Protein AF-A0A7Y2EYP4-F1 (afdb_monomer_lite)

Radius of gyration: 12.14 Å; chains: 1; bounding box: 28×26×32 Å

pLDDT: mean 95.09, std 4.99, range [69.5, 98.75]

Secondary structure (DSSP, 8-state):
-TGGGT--SHHHHHHS-HHHHHHHHHHT-HHHHT---TTHHHHHHHHHTT-HHHHHHHHHHEETTEEP-

Sequence (69 aa):
HLNNAGINTYAELAAASLETIQGVLDAAGPRYAALNPGTWAEQAALARDDKWDELKKLQGELDGGKRKS

Foldseek 3Di:
DCVVVVNDALVSLLVDDQVSVLVVQVVVDDVSNPQRCPCVSVLSVCVVVVVVVVSVVVVVCDDRRHGDD

Structure (mmCIF, N/CA/C/O backbone):
data_AF-A0A7Y2EYP4-F1
#
_entry.id   AF-A0A7Y2EYP4-F1
#
loop_
_atom_site.group_PDB
_atom_site.id
_atom_site.type_symbol
_atom_site.label_atom_id
_atom_site.label_alt_id
_atom_site.label_comp_id
_atom_site.label_asym_id
_atom_site.label_entity_id
_atom_site.label_seq_id
_atom_site.pdbx_PDB_ins_code
_atom_site.Cartn_x
_atom_site.Cartn_y
_atom_site.Cartn_z
_atom_site.occupancy
_atom_site.B_iso_or_equiv
_atom_site.auth_seq_id
_atom_site.auth_comp_id
_atom_site.auth_asym_id
_atom_site.auth_atom_id
_atom_site.pdbx_PDB_model_num
ATOM 1 N N . HIS A 1 1 ? 3.622 5.409 -9.088 1.00 93.81 1 HIS A N 1
ATOM 2 C CA . HIS A 1 1 ? 4.946 5.041 -8.543 1.00 93.81 1 HIS A CA 1
ATOM 3 C C . HIS A 1 1 ? 5.018 3.561 -8.208 1.00 93.81 1 HIS A C 1
ATOM 5 O O . HIS A 1 1 ? 5.852 2.905 -8.806 1.00 93.81 1 HIS A O 1
ATOM 11 N N . LEU A 1 2 ? 4.108 3.018 -7.387 1.00 95.44 2 LEU A N 1
ATOM 12 C CA . LEU A 1 2 ? 4.037 1.570 -7.120 1.00 95.44 2 LEU A CA 1
ATOM 13 C C . LEU A 1 2 ? 3.912 0.710 -8.391 1.00 95.44 2 LEU A C 1
ATOM 15 O O . LEU A 1 2 ? 4.739 -0.171 -8.592 1.00 95.44 2 LEU A O 1
ATOM 19 N N . ASN A 1 3 ? 2.999 1.048 -9.308 1.00 96.75 3 ASN A N 1
ATOM 20 C CA . ASN A 1 3 ? 2.861 0.322 -10.582 1.00 96.75 3 ASN A CA 1
ATOM 21 C C . ASN A 1 3 ? 4.157 0.339 -11.413 1.00 96.75 3 ASN A C 1
ATOM 23 O O . ASN A 1 3 ? 4.567 -0.677 -11.962 1.00 96.75 3 ASN A O 1
ATOM 27 N N . ASN A 1 4 ? 4.854 1.482 -11.446 1.00 95.94 4 ASN A N 1
ATOM 28 C CA . ASN A 1 4 ? 6.140 1.607 -12.143 1.00 95.94 4 ASN A CA 1
ATOM 29 C C . ASN A 1 4 ? 7.248 0.774 -11.474 1.00 95.94 4 ASN A C 1
ATOM 31 O O . ASN A 1 4 ? 8.236 0.455 -12.124 1.00 95.94 4 ASN A O 1
ATOM 35 N N . ALA A 1 5 ? 7.089 0.442 -10.191 1.00 95.19 5 ALA A N 1
ATOM 36 C CA . ALA A 1 5 ? 7.964 -0.451 -9.439 1.00 95.19 5 ALA A CA 1
ATOM 37 C C . ALA A 1 5 ? 7.507 -1.923 -9.495 1.00 95.19 5 ALA A C 1
ATOM 39 O O . ALA A 1 5 ? 8.035 -2.753 -8.762 1.00 95.19 5 ALA A O 1
ATOM 40 N N . GLY A 1 6 ? 6.526 -2.256 -10.344 1.00 96.62 6 GLY A N 1
ATOM 41 C CA . GLY A 1 6 ? 6.032 -3.622 -10.527 1.00 96.62 6 GLY A CA 1
ATOM 42 C C . GLY A 1 6 ? 4.943 -4.055 -9.543 1.00 96.62 6 GLY A C 1
ATOM 43 O O . GLY A 1 6 ? 4.474 -5.181 -9.640 1.00 96.62 6 GLY A O 1
ATOM 44 N N . ILE A 1 7 ? 4.502 -3.181 -8.636 1.00 98.25 7 ILE A N 1
ATOM 45 C CA . ILE A 1 7 ? 3.407 -3.468 -7.700 1.00 98.25 7 ILE A CA 1
ATOM 46 C C . ILE A 1 7 ? 2.101 -2.981 -8.336 1.00 98.25 7 ILE A C 1
ATOM 48 O O . ILE A 1 7 ? 1.760 -1.802 -8.237 1.00 98.25 7 ILE A O 1
ATOM 52 N N . ASN A 1 8 ? 1.397 -3.874 -9.029 1.00 98.00 8 ASN A N 1
ATOM 53 C CA . ASN A 1 8 ? 0.210 -3.577 -9.838 1.00 98.00 8 ASN A CA 1
ATOM 54 C C . ASN A 1 8 ? -1.088 -4.154 -9.256 1.00 98.00 8 ASN A C 1
ATOM 56 O O . ASN A 1 8 ? -2.178 -3.755 -9.662 1.00 98.00 8 ASN A O 1
ATOM 60 N N . THR A 1 9 ? -0.984 -5.085 -8.313 1.00 98.44 9 THR A N 1
ATOM 61 C CA . THR A 1 9 ? -2.112 -5.801 -7.715 1.00 98.44 9 THR A CA 1
ATOM 62 C C . THR A 1 9 ? -2.087 -5.717 -6.192 1.00 98.44 9 THR A C 1
ATOM 64 O O . THR A 1 9 ? -1.043 -5.502 -5.571 1.00 98.44 9 THR A O 1
ATOM 67 N N . TYR A 1 10 ? -3.242 -5.957 -5.563 1.00 98.19 10 TYR A N 1
ATOM 68 C CA . TYR A 1 10 ? -3.311 -6.104 -4.108 1.00 98.19 10 TYR A CA 1
ATOM 69 C C . TYR A 1 10 ? -2.455 -7.268 -3.603 1.00 98.19 10 TYR A C 1
ATOM 71 O O . TYR A 1 10 ? -1.869 -7.163 -2.533 1.00 98.19 10 TYR A O 1
ATOM 79 N N . ALA A 1 11 ? -2.319 -8.345 -4.382 1.00 98.44 11 ALA A N 1
ATOM 80 C CA . ALA A 1 11 ? -1.461 -9.469 -4.025 1.00 98.44 11 ALA A CA 1
ATOM 81 C C . ALA A 1 11 ? 0.023 -9.079 -3.972 1.00 98.44 11 ALA A C 1
ATOM 83 O O . ALA A 1 11 ? 0.708 -9.422 -3.011 1.00 98.44 11 ALA A O 1
ATOM 84 N N . GLU A 1 12 ? 0.505 -8.326 -4.961 1.00 98.62 12 GLU A N 1
ATOM 85 C CA . GLU A 1 12 ? 1.886 -7.830 -4.981 1.00 98.62 12 GLU A CA 1
ATOM 86 C C . GLU A 1 12 ? 2.135 -6.823 -3.856 1.00 98.62 12 GLU A C 1
ATOM 88 O O . GLU A 1 12 ? 3.164 -6.895 -3.190 1.00 98.62 12 GLU A O 1
ATOM 93 N N . LEU A 1 13 ? 1.183 -5.921 -3.587 1.00 98.50 13 LEU A N 1
ATOM 94 C CA . LEU A 1 13 ? 1.320 -4.956 -2.492 1.00 98.50 13 LEU A CA 1
ATOM 95 C C . LEU A 1 13 ? 1.275 -5.637 -1.117 1.00 98.50 13 LEU A C 1
ATOM 97 O O . LEU A 1 13 ? 2.013 -5.241 -0.221 1.00 98.50 13 LEU A O 1
ATOM 101 N N . ALA A 1 14 ? 0.455 -6.677 -0.955 1.00 98.44 14 ALA A N 1
ATOM 102 C CA . ALA A 1 14 ? 0.385 -7.473 0.268 1.00 98.44 14 ALA A CA 1
ATOM 103 C C . ALA A 1 14 ? 1.671 -8.268 0.537 1.00 98.44 14 ALA A C 1
ATOM 105 O O . ALA A 1 14 ? 1.998 -8.536 1.691 1.00 98.44 14 ALA A O 1
ATOM 106 N N . ALA A 1 15 ? 2.388 -8.659 -0.520 1.00 98.25 15 ALA A N 1
ATOM 107 C CA . ALA A 1 15 ? 3.657 -9.376 -0.425 1.00 98.25 15 ALA A CA 1
ATOM 108 C C . ALA A 1 15 ? 4.877 -8.444 -0.303 1.00 98.25 15 ALA A C 1
ATOM 110 O O . ALA A 1 15 ? 5.958 -8.897 0.077 1.00 98.25 15 ALA A O 1
ATOM 111 N N . ALA A 1 16 ? 4.730 -7.159 -0.634 1.00 98.06 16 ALA A N 1
ATOM 112 C CA . ALA A 1 16 ? 5.812 -6.190 -0.563 1.00 98.06 16 ALA A CA 1
ATOM 113 C C . ALA A 1 16 ? 6.180 -5.865 0.893 1.00 98.06 16 ALA A C 1
ATOM 115 O O . ALA A 1 16 ? 5.319 -5.692 1.758 1.00 98.06 16 ALA A O 1
ATOM 116 N N . SER A 1 17 ? 7.479 -5.733 1.163 1.00 97.44 17 SER A N 1
ATOM 117 C CA . SER A 1 17 ? 7.949 -5.288 2.472 1.00 97.44 17 SER A CA 1
ATOM 118 C C . SER A 1 17 ? 7.725 -3.785 2.648 1.00 97.44 17 SER A C 1
ATOM 120 O O . SER A 1 17 ? 7.672 -3.020 1.680 1.00 97.44 17 SER A O 1
ATOM 122 N N . LEU A 1 18 ? 7.655 -3.344 3.907 1.00 96.31 18 LEU A N 1
ATOM 123 C CA . LEU A 1 18 ? 7.595 -1.920 4.234 1.00 96.31 18 LEU A CA 1
ATOM 124 C C . LEU A 1 18 ? 8.764 -1.142 3.611 1.00 96.31 18 LEU A C 1
ATOM 126 O O . LEU A 1 18 ? 8.558 -0.062 3.066 1.00 96.31 18 LEU A O 1
ATOM 130 N N . GLU A 1 19 ? 9.971 -1.709 3.656 1.00 96.69 19 GLU A N 1
ATOM 131 C CA . GLU A 1 19 ? 11.176 -1.115 3.073 1.00 96.69 19 GLU A CA 1
ATOM 132 C C . GLU A 1 19 ? 11.039 -0.924 1.559 1.00 96.69 19 GLU A C 1
ATOM 134 O O . GLU A 1 19 ? 11.328 0.155 1.048 1.00 96.69 19 GLU A O 1
ATOM 139 N N . THR A 1 20 ? 10.533 -1.933 0.840 1.00 97.25 20 THR A N 1
ATOM 140 C CA . THR A 1 20 ? 10.299 -1.829 -0.604 1.00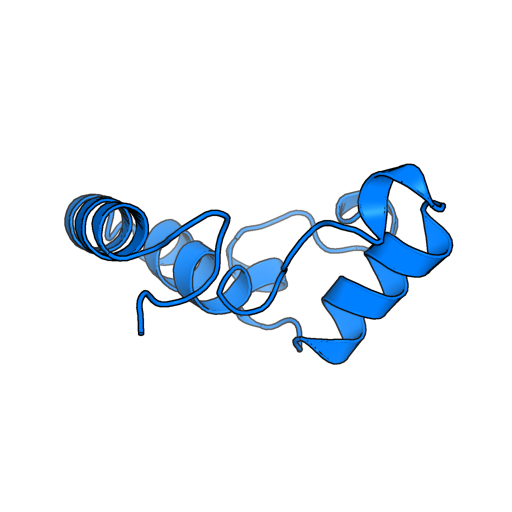 97.25 20 THR A CA 1
ATOM 141 C C . THR A 1 20 ? 9.306 -0.717 -0.921 1.00 97.25 20 THR A C 1
ATOM 143 O O . THR A 1 20 ? 9.569 0.110 -1.792 1.00 97.25 20 THR A O 1
ATOM 146 N N 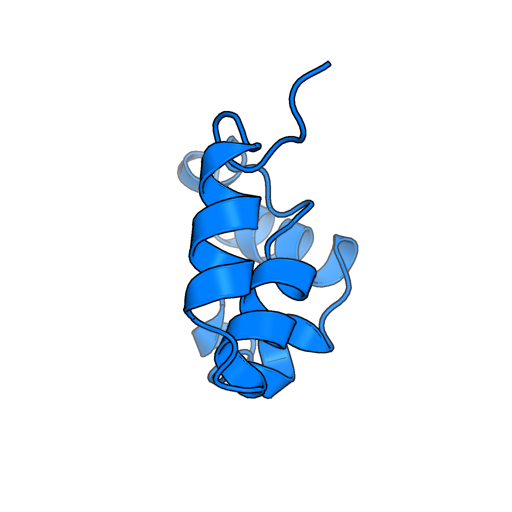. ILE A 1 21 ? 8.178 -0.661 -0.207 1.00 97.19 21 ILE A N 1
ATOM 147 C CA . ILE A 1 21 ? 7.155 0.365 -0.438 1.00 97.19 21 ILE A CA 1
ATOM 148 C C . ILE A 1 21 ? 7.729 1.754 -0.137 1.00 97.19 21 ILE A C 1
ATOM 150 O O . ILE A 1 21 ? 7.585 2.658 -0.959 1.00 97.19 21 ILE A O 1
ATOM 154 N N . GLN A 1 22 ? 8.419 1.921 0.995 1.00 96.00 22 GLN A N 1
ATOM 155 C CA . GLN A 1 22 ? 9.034 3.192 1.377 1.00 96.00 22 GLN A CA 1
ATOM 156 C C . GLN A 1 22 ? 10.077 3.644 0.348 1.00 96.00 22 GLN A C 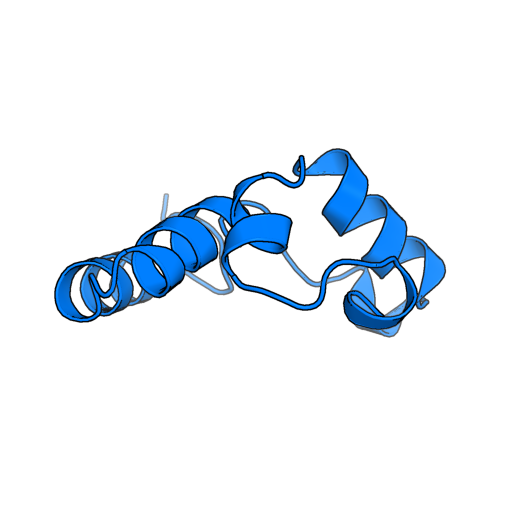1
ATOM 158 O O . GLN A 1 22 ? 10.015 4.783 -0.105 1.00 96.00 22 GLN A O 1
ATOM 163 N N . GLY A 1 23 ? 10.950 2.746 -0.119 1.00 96.12 23 GLY A N 1
ATOM 164 C CA . GLY A 1 23 ? 11.947 3.061 -1.145 1.00 96.12 23 GLY A CA 1
ATOM 165 C C . GLY A 1 23 ? 11.328 3.547 -2.460 1.00 96.12 23 GLY A C 1
ATOM 166 O O . GLY A 1 23 ? 11.849 4.467 -3.094 1.00 96.12 23 GLY A O 1
ATOM 167 N N . VAL A 1 24 ? 10.170 3.002 -2.851 1.00 96.81 24 VAL A N 1
ATOM 168 C CA . VAL A 1 24 ? 9.421 3.487 -4.024 1.00 96.81 24 VAL A CA 1
ATOM 169 C C . VAL A 1 24 ? 8.859 4.894 -3.799 1.00 96.81 24 VAL A C 1
ATOM 171 O O . VAL A 1 24 ? 8.862 5.702 -4.730 1.00 96.81 24 VAL A O 1
ATOM 174 N N . LEU A 1 25 ? 8.368 5.202 -2.595 1.00 95.88 25 LEU A N 1
ATOM 175 C CA . LEU A 1 25 ? 7.851 6.534 -2.255 1.00 95.88 25 LEU A CA 1
ATOM 176 C C . LEU A 1 25 ? 8.976 7.572 -2.171 1.00 95.88 25 LEU A C 1
ATOM 178 O O . LEU A 1 25 ? 8.819 8.679 -2.682 1.00 95.88 25 LEU A O 1
ATOM 182 N N . ASP A 1 26 ? 10.125 7.204 -1.616 1.00 95.06 26 ASP A N 1
ATOM 183 C CA . ASP A 1 26 ? 11.287 8.085 -1.515 1.00 95.06 26 ASP A CA 1
ATOM 184 C C . ASP A 1 26 ? 11.825 8.437 -2.912 1.00 95.06 26 ASP A C 1
ATOM 186 O O . ASP A 1 26 ? 12.028 9.612 -3.232 1.00 95.06 26 ASP A O 1
ATOM 190 N N . ALA A 1 27 ? 11.945 7.441 -3.800 1.00 94.69 27 ALA A N 1
ATOM 191 C CA . ALA A 1 27 ? 12.342 7.642 -5.197 1.00 94.69 27 ALA A CA 1
ATOM 192 C C . ALA A 1 27 ? 11.315 8.452 -6.011 1.00 94.69 27 ALA A C 1
ATOM 194 O O . ALA A 1 27 ? 11.656 9.087 -7.010 1.00 94.69 27 ALA A O 1
ATOM 195 N N . ALA A 1 28 ? 10.047 8.451 -5.594 1.00 95.00 28 ALA A N 1
ATOM 196 C CA . ALA A 1 28 ? 8.978 9.224 -6.218 1.00 95.00 28 ALA A CA 1
ATOM 197 C C . ALA A 1 28 ? 9.022 10.729 -5.881 1.00 95.00 28 ALA A C 1
ATOM 199 O O . ALA A 1 28 ? 8.315 11.529 -6.513 1.00 95.00 28 ALA A O 1
ATOM 200 N N . GLY A 1 29 ? 9.848 11.111 -4.903 1.00 93.19 29 GLY A N 1
ATOM 201 C CA . GLY A 1 29 ? 10.138 12.487 -4.526 1.00 93.19 29 GLY A CA 1
ATOM 202 C C . GLY A 1 29 ? 9.454 12.954 -3.233 1.00 93.19 29 GLY A C 1
ATOM 203 O O . GLY A 1 29 ? 8.563 12.291 -2.696 1.00 93.19 29 GLY A O 1
ATOM 204 N N . PRO A 1 30 ? 9.816 14.156 -2.747 1.00 91.81 30 PRO A N 1
ATOM 205 C CA . PRO A 1 30 ? 9.506 14.630 -1.392 1.00 91.81 30 PRO A CA 1
ATOM 206 C C . PRO A 1 30 ? 8.009 14.737 -1.077 1.00 91.81 30 PRO A C 1
ATOM 208 O O . PRO A 1 30 ? 7.618 14.653 0.083 1.00 91.81 30 PRO A O 1
ATOM 211 N N . ARG A 1 31 ? 7.151 14.860 -2.097 1.00 91.81 31 ARG A N 1
ATOM 212 C CA . ARG A 1 31 ? 5.688 14.859 -1.925 1.00 91.81 31 ARG A CA 1
ATOM 213 C C . ARG A 1 31 ? 5.129 13.539 -1.380 1.00 91.81 31 ARG A C 1
ATOM 215 O O . ARG A 1 31 ? 4.036 13.545 -0.827 1.00 91.81 31 ARG A O 1
ATOM 222 N N . TYR A 1 32 ? 5.844 12.425 -1.549 1.00 91.25 32 TYR A N 1
ATOM 223 C CA . TYR A 1 32 ? 5.417 11.101 -1.085 1.00 91.25 32 TYR A CA 1
ATOM 224 C C . TYR A 1 32 ? 6.145 10.644 0.180 1.00 91.25 32 TYR A C 1
ATOM 226 O O . TYR A 1 32 ? 5.638 9.766 0.870 1.00 91.25 32 TYR A O 1
ATOM 234 N N . ALA A 1 33 ? 7.273 11.271 0.522 1.00 80.81 33 ALA A N 1
ATOM 235 C CA . ALA A 1 33 ? 8.075 10.928 1.698 1.00 80.81 33 ALA A CA 1
ATOM 236 C C . ALA A 1 33 ? 7.318 11.104 3.031 1.00 80.81 33 ALA A C 1
ATOM 238 O O . ALA A 1 33 ? 7.646 10.463 4.023 1.00 80.81 33 ALA A O 1
ATOM 239 N N . ALA A 1 34 ? 6.290 11.962 3.062 1.00 85.06 34 ALA A N 1
ATOM 240 C CA . ALA A 1 34 ? 5.451 12.172 4.243 1.00 85.06 34 ALA A CA 1
ATOM 241 C C . ALA A 1 34 ? 4.335 11.120 4.418 1.00 85.06 34 ALA A C 1
ATOM 243 O O . ALA A 1 34 ? 3.671 11.104 5.457 1.00 85.06 34 ALA A O 1
ATOM 244 N N . LEU A 1 35 ? 4.091 10.262 3.418 1.00 91.38 35 LEU A N 1
ATOM 245 C CA . LEU A 1 35 ? 3.114 9.179 3.532 1.00 91.38 35 LEU A CA 1
ATOM 246 C C . LEU A 1 35 ? 3.633 8.098 4.483 1.00 91.38 35 LEU A C 1
ATOM 248 O O . LEU A 1 35 ? 4.829 7.834 4.541 1.00 91.38 35 LEU A O 1
ATOM 252 N N . ASN A 1 36 ? 2.725 7.443 5.207 1.00 92.12 36 ASN A N 1
ATOM 253 C CA . ASN A 1 36 ? 3.070 6.303 6.048 1.00 92.12 36 ASN A CA 1
ATOM 254 C C . ASN A 1 36 ? 2.559 4.993 5.418 1.00 92.12 36 ASN A C 1
ATOM 256 O O . ASN A 1 36 ? 1.359 4.712 5.504 1.00 92.12 36 ASN A O 1
ATOM 260 N N . PRO A 1 37 ? 3.443 4.183 4.808 1.00 95.69 37 PRO A N 1
ATOM 261 C CA . PRO A 1 37 ? 3.064 2.907 4.210 1.00 95.69 37 PRO A CA 1
ATOM 262 C C . PRO A 1 37 ? 2.968 1.738 5.204 1.00 95.69 37 PRO A C 1
ATOM 264 O O . PRO A 1 37 ? 2.725 0.608 4.786 1.00 95.69 37 PRO A O 1
ATOM 267 N N . GLY A 1 38 ? 3.129 1.977 6.512 1.00 95.75 38 GLY A N 1
ATOM 268 C CA . GLY A 1 38 ? 3.268 0.944 7.549 1.00 95.75 38 GLY A CA 1
ATOM 269 C C . GLY A 1 38 ? 2.145 -0.093 7.606 1.00 95.75 38 GLY A C 1
ATOM 270 O O . GLY A 1 38 ? 2.368 -1.211 8.057 1.00 95.75 38 GLY A O 1
ATOM 271 N N . THR A 1 39 ? 0.949 0.256 7.134 1.00 97.25 39 THR A N 1
ATOM 272 C CA . THR A 1 39 ? -0.226 -0.632 7.109 1.00 97.25 39 THR A CA 1
ATOM 273 C C . THR A 1 39 ? -0.701 -0.966 5.698 1.00 97.25 39 THR A C 1
ATOM 275 O O . THR A 1 39 ? -1.716 -1.636 5.536 1.00 97.25 39 THR A O 1
ATOM 278 N N . TRP A 1 40 ? -0.002 -0.516 4.653 1.00 97.62 40 TRP A N 1
ATOM 279 C CA . TRP A 1 40 ? -0.470 -0.689 3.275 1.00 97.62 40 TRP A CA 1
ATOM 280 C C . TRP A 1 40 ? -0.479 -2.154 2.846 1.00 97.62 40 TRP A C 1
ATOM 282 O O . TRP A 1 40 ? -1.443 -2.582 2.219 1.00 97.62 40 TRP A O 1
ATOM 292 N N . ALA A 1 41 ? 0.541 -2.931 3.222 1.00 97.94 41 ALA A N 1
ATOM 293 C CA . ALA A 1 41 ? 0.591 -4.362 2.921 1.00 97.94 41 ALA A CA 1
ATOM 294 C C . ALA A 1 41 ? -0.556 -5.133 3.602 1.00 97.94 41 ALA A C 1
ATOM 296 O O . ALA A 1 41 ? -1.204 -5.969 2.981 1.00 97.94 41 ALA A O 1
ATOM 297 N N . GLU A 1 42 ? -0.871 -4.800 4.856 1.00 98.12 42 GLU A N 1
ATOM 298 C CA . GLU A 1 42 ? -1.992 -5.394 5.596 1.00 98.12 42 GLU A CA 1
ATOM 299 C C . GLU A 1 42 ? -3.343 -5.033 4.967 1.00 98.12 42 GLU A C 1
ATOM 301 O O . GLU A 1 42 ? -4.171 -5.906 4.716 1.00 98.12 42 GLU A O 1
ATOM 306 N N . GLN A 1 43 ? -3.544 -3.756 4.631 1.00 98.38 43 GLN A N 1
ATOM 307 C CA . GLN A 1 43 ? -4.744 -3.304 3.926 1.00 98.38 43 GLN A CA 1
ATOM 308 C C . GLN A 1 43 ? -4.893 -3.995 2.562 1.00 98.38 43 GLN A C 1
ATOM 310 O O . GLN A 1 43 ? -5.991 -4.406 2.189 1.00 98.38 43 GLN A O 1
ATOM 315 N N . ALA A 1 44 ? -3.790 -4.165 1.831 1.00 98.50 44 ALA A N 1
ATOM 316 C CA . ALA A 1 44 ? -3.780 -4.866 0.555 1.00 98.50 44 ALA A CA 1
ATOM 317 C C . ALA A 1 44 ? -4.078 -6.362 0.709 1.00 98.50 44 ALA A C 1
ATOM 319 O O . ALA A 1 44 ? -4.765 -6.920 -0.139 1.00 98.50 44 ALA A O 1
ATOM 320 N N . ALA A 1 45 ? -3.628 -7.008 1.789 1.00 98.75 45 ALA A N 1
ATOM 321 C CA . ALA A 1 45 ? -3.960 -8.404 2.065 1.00 98.75 45 ALA A CA 1
ATOM 322 C C . ALA A 1 45 ? -5.472 -8.584 2.264 1.00 98.75 45 ALA A C 1
ATOM 324 O O . ALA A 1 45 ? -6.065 -9.485 1.677 1.00 98.75 45 ALA A O 1
ATOM 325 N N . LEU A 1 46 ? -6.112 -7.676 3.009 1.00 98.69 46 LEU A N 1
ATOM 326 C CA . LEU A 1 46 ? -7.566 -7.692 3.194 1.00 98.69 46 LEU A CA 1
ATOM 327 C C . LEU A 1 46 ? -8.312 -7.450 1.876 1.00 98.69 46 LEU A C 1
ATOM 329 O O . LEU A 1 46 ? -9.279 -8.148 1.588 1.00 98.69 46 LEU A O 1
ATOM 333 N N . ALA A 1 47 ? -7.8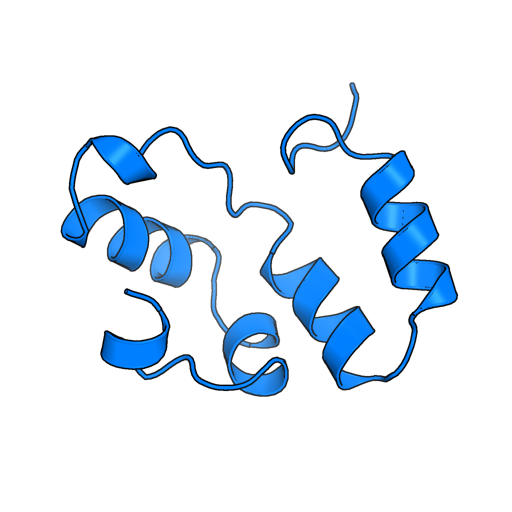45 -6.505 1.056 1.00 98.44 47 ALA A N 1
ATOM 334 C CA . ALA A 1 47 ? -8.428 -6.240 -0.260 1.00 98.44 47 ALA A CA 1
ATOM 335 C C . ALA A 1 47 ? -8.254 -7.420 -1.236 1.00 98.44 47 ALA A C 1
ATOM 337 O O . ALA A 1 47 ? -9.177 -7.746 -1.974 1.00 98.44 47 ALA A O 1
ATOM 338 N N . ARG A 1 48 ? -7.089 -8.082 -1.230 1.00 98.50 48 ARG A N 1
ATOM 339 C CA . ARG A 1 48 ? -6.814 -9.291 -2.028 1.00 98.50 48 ARG A CA 1
ATOM 340 C C . ARG A 1 48 ? -7.777 -10.427 -1.682 1.00 98.50 48 ARG A C 1
ATOM 342 O O . ARG A 1 48 ? -8.170 -11.170 -2.573 1.00 98.50 48 ARG A O 1
ATOM 349 N N . ASP A 1 49 ? -8.118 -10.555 -0.404 1.00 98.50 49 ASP A N 1
ATOM 350 C CA . ASP A 1 49 ? -8.937 -11.642 0.138 1.00 98.50 49 ASP A CA 1
ATOM 351 C C . ASP A 1 49 ? -10.443 -11.303 0.171 1.00 98.50 49 ASP A C 1
ATOM 353 O O . ASP A 1 49 ? -11.211 -12.005 0.827 1.00 98.50 49 ASP A O 1
ATOM 357 N N . ASP A 1 50 ? -10.870 -10.217 -0.489 1.00 98.31 50 ASP A N 1
ATOM 358 C CA . ASP A 1 50 ? -12.253 -9.710 -0.502 1.00 98.31 50 ASP A CA 1
ATOM 359 C C . ASP A 1 50 ? -12.848 -9.418 0.896 1.00 98.31 50 ASP A C 1
ATOM 361 O O . ASP A 1 50 ? -14.064 -9.395 1.107 1.00 98.31 50 ASP A O 1
ATOM 365 N N . LYS A 1 51 ? -11.990 -9.126 1.880 1.00 98.56 51 LYS A N 1
ATOM 366 C CA . LYS A 1 51 ? -12.356 -8.840 3.278 1.00 98.56 51 LYS A CA 1
ATOM 367 C C . LYS A 1 51 ? -12.669 -7.360 3.497 1.00 98.56 51 LYS A C 1
ATOM 369 O O . LYS A 1 51 ? -12.068 -6.686 4.336 1.00 98.56 51 LYS A O 1
ATOM 374 N N . TRP A 1 52 ? -13.625 -6.835 2.738 1.00 98.06 52 TRP A N 1
ATOM 375 C CA . TRP A 1 52 ? -13.945 -5.403 2.706 1.00 98.06 52 TRP A CA 1
ATOM 376 C C . TRP A 1 52 ? -14.431 -4.840 4.052 1.00 98.06 52 TRP A C 1
ATOM 378 O O . TRP A 1 52 ? -14.075 -3.715 4.409 1.00 98.06 52 TRP A O 1
ATOM 388 N N . ASP A 1 53 ? -15.173 -5.626 4.837 1.00 98.44 53 ASP A N 1
ATOM 389 C CA . ASP A 1 53 ? -15.624 -5.217 6.175 1.00 98.44 53 ASP A CA 1
ATOM 390 C C . ASP A 1 53 ? -14.461 -5.126 7.177 1.00 98.44 53 ASP A C 1
ATOM 392 O O . ASP A 1 53 ? -14.365 -4.162 7.942 1.00 98.44 53 ASP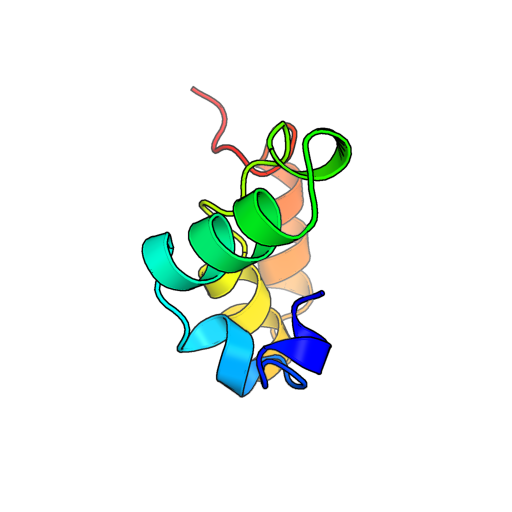 A O 1
ATOM 396 N N . GLU A 1 54 ? -13.537 -6.092 7.143 1.00 98.31 54 GLU A N 1
ATOM 397 C CA . GLU A 1 54 ? -12.321 -6.078 7.968 1.00 98.31 54 GLU A CA 1
ATOM 398 C C . GLU A 1 54 ? -11.411 -4.910 7.568 1.00 98.31 54 GLU A C 1
ATOM 400 O O . GLU A 1 54 ? -10.896 -4.205 8.436 1.00 98.31 54 GLU A O 1
ATOM 405 N N . LEU A 1 55 ? -11.272 -4.649 6.261 1.00 98.31 55 LEU A N 1
ATOM 406 C CA . LEU A 1 55 ? -10.514 -3.511 5.744 1.00 98.31 55 LEU A CA 1
ATOM 407 C C . LEU A 1 55 ? -11.088 -2.187 6.249 1.00 98.31 55 LEU A C 1
ATOM 409 O O . LEU A 1 55 ? -10.344 -1.333 6.733 1.00 98.31 55 LEU A O 1
ATOM 413 N N . LYS A 1 56 ? -12.413 -2.025 6.183 1.00 97.56 56 LYS A N 1
ATOM 414 C CA . LYS A 1 56 ? -13.086 -0.817 6.667 1.00 97.56 56 LYS A CA 1
ATOM 415 C C . LYS A 1 56 ? -12.893 -0.628 8.169 1.00 97.56 56 LYS A C 1
ATOM 417 O O . LYS A 1 56 ? -12.659 0.495 8.615 1.00 97.56 56 LYS A O 1
ATOM 422 N N . LYS A 1 57 ? -12.965 -1.714 8.945 1.00 97.62 57 LYS A N 1
ATOM 423 C CA . LYS A 1 57 ? -12.689 -1.683 10.384 1.00 97.62 57 LYS A CA 1
ATOM 424 C C . LYS A 1 57 ? -11.253 -1.235 10.656 1.00 97.62 57 LYS A C 1
ATOM 426 O O . LYS A 1 57 ? -11.070 -0.265 11.387 1.00 97.62 57 LYS A O 1
ATOM 431 N N . LEU A 1 58 ? -10.270 -1.878 10.021 1.00 96.69 58 LEU A N 1
AT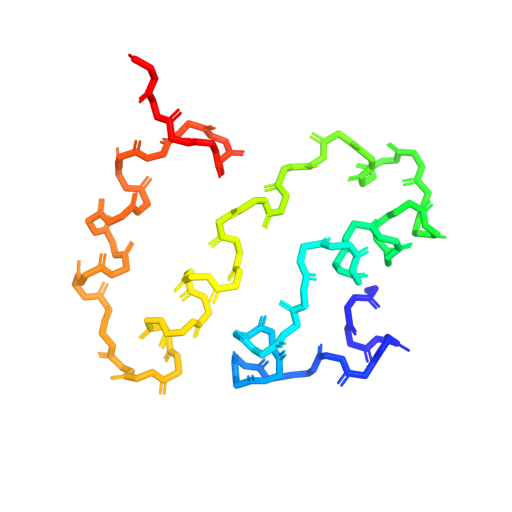OM 432 C CA . LEU A 1 58 ? -8.857 -1.519 10.146 1.00 96.69 58 LEU A CA 1
ATOM 433 C C . LEU A 1 58 ? -8.654 -0.035 9.835 1.00 96.69 58 LEU A C 1
ATOM 435 O O . LEU A 1 58 ? -8.105 0.688 10.653 1.00 96.69 58 LEU A O 1
ATOM 439 N N . GLN A 1 59 ? -9.160 0.454 8.701 1.00 96.19 59 GLN A N 1
ATOM 440 C CA . GLN A 1 59 ? -9.021 1.859 8.308 1.00 96.19 59 GLN A CA 1
ATOM 441 C C . GLN A 1 59 ? -9.620 2.841 9.326 1.00 96.19 59 GLN A C 1
ATOM 443 O O . GLN A 1 59 ? -9.055 3.914 9.528 1.00 96.19 59 GLN A O 1
ATOM 448 N N . GLY A 1 60 ? -10.715 2.483 10.005 1.00 96.31 60 GLY A N 1
ATOM 449 C CA . GLY A 1 60 ? -11.294 3.297 11.083 1.00 96.31 60 GLY A CA 1
ATOM 450 C C . GLY A 1 60 ? -10.420 3.384 12.344 1.00 96.31 60 GLY A C 1
ATOM 451 O O . GLY A 1 60 ? -10.491 4.364 13.098 1.00 96.31 60 GLY A O 1
ATOM 452 N N . GLU A 1 61 ? -9.567 2.388 12.570 1.00 95.31 61 GLU A N 1
ATOM 453 C CA . GLU A 1 61 ? -8.614 2.323 13.684 1.00 95.31 61 GLU A CA 1
ATOM 454 C C . GLU A 1 61 ? -7.295 3.054 13.374 1.00 95.31 61 GLU A C 1
ATOM 456 O O . GLU A 1 61 ? -6.489 3.285 14.278 1.00 95.31 61 GLU A O 1
ATOM 461 N N . LEU A 1 62 ? -7.088 3.476 12.122 1.00 94.94 62 LEU A N 1
ATOM 462 C CA . LEU A 1 62 ? -5.895 4.201 11.698 1.00 94.94 62 LEU A CA 1
ATOM 463 C C . LEU A 1 62 ? -6.077 5.726 11.763 1.00 94.94 62 LEU A C 1
ATOM 465 O O . LEU A 1 62 ? -7.177 6.261 11.624 1.00 94.94 62 LEU A O 1
ATOM 469 N N . ASP A 1 63 ? -4.963 6.428 11.939 1.00 92.38 63 ASP A N 1
ATOM 470 C CA . ASP A 1 63 ? -4.805 7.865 11.729 1.00 92.38 63 ASP A CA 1
ATOM 471 C C . ASP A 1 63 ? -3.722 8.089 10.664 1.00 92.38 63 ASP A C 1
ATOM 473 O O . ASP A 1 63 ? -2.545 7.782 10.868 1.00 92.38 63 ASP A O 1
ATOM 477 N N . GLY A 1 64 ? -4.129 8.521 9.468 1.00 84.69 64 GLY A N 1
ATOM 478 C CA . GLY A 1 64 ? -3.207 8.724 8.344 1.00 84.69 64 GLY A CA 1
ATOM 479 C C . GLY A 1 64 ? -2.382 7.482 7.967 1.00 84.69 64 GLY A C 1
ATOM 480 O O . GLY A 1 64 ? -1.226 7.610 7.566 1.00 84.69 64 GLY A O 1
ATOM 481 N N . GLY A 1 65 ? -2.939 6.277 8.139 1.00 85.19 65 GLY A N 1
ATOM 482 C CA . GLY A 1 65 ? -2.246 5.005 7.887 1.00 85.19 65 GLY A CA 1
ATOM 483 C C . GLY A 1 65 ? -1.438 4.459 9.072 1.00 85.19 65 GLY A C 1
ATOM 484 O O . GLY A 1 65 ? -0.901 3.355 8.977 1.00 85.19 65 GLY A O 1
ATOM 485 N N . LYS A 1 66 ? -1.374 5.182 10.195 1.00 88.69 66 LYS A N 1
ATOM 486 C CA . LYS A 1 66 ? -0.721 4.753 11.441 1.00 88.69 66 LYS A CA 1
ATOM 487 C C . LYS A 1 66 ? -1.749 4.177 12.403 1.00 88.69 66 LYS A C 1
ATOM 489 O O . LYS A 1 66 ? -2.862 4.682 12.473 1.00 88.69 66 LYS A O 1
ATOM 494 N N . ARG A 1 67 ? -1.384 3.154 13.176 1.00 88.38 67 ARG A N 1
ATOM 495 C CA . ARG A 1 67 ? -2.227 2.706 14.294 1.00 88.38 67 ARG A CA 1
ATOM 496 C C . ARG A 1 67 ? -2.333 3.836 15.316 1.00 88.38 67 ARG A C 1
ATOM 498 O O . ARG A 1 67 ? -1.314 4.448 15.636 1.00 88.38 67 ARG A O 1
ATOM 505 N N . LYS A 1 68 ? -3.549 4.116 15.787 1.00 86.81 68 LYS A N 1
ATOM 506 C CA . LYS A 1 68 ? -3.769 5.045 16.900 1.00 86.81 68 LYS A CA 1
ATOM 507 C C . LYS A 1 68 ? -3.045 4.508 18.138 1.00 86.81 68 LYS A C 1
ATOM 509 O O . LYS A 1 68 ? -3.131 3.312 18.419 1.00 86.81 68 LYS A O 1
ATOM 514 N N . SER A 1 69 ? -2.307 5.385 18.811 1.00 69.50 69 SER A N 1
ATOM 515 C CA . SER A 1 69 ? -1.686 5.113 20.111 1.00 69.50 69 SER A CA 1
ATOM 516 C C . SER A 1 69 ? -2.697 5.226 21.244 1.00 69.50 69 SER A C 1
ATOM 518 O O . SER A 1 69 ? -3.635 6.044 21.103 1.00 69.50 69 SER A O 1
#